Protein AF-A0A4V3WWC4-F1 (afdb_monomer_lite)

Radius of gyration: 17.97 Å; chains: 1; bounding box: 45×55×43 Å

pLDDT: mean 74.12, std 17.47, range [34.91, 91.38]

Secondary structure (DSSP, 8-state):
-------HHHHHHHHHHHHHHHHHHHH-HHHHHHHT-TT--HHHHHHHHHHHHHHHT-S---HHHHHHHHHHHHH-SS----PPP-------------TTTTTHHHHTTTGGG-

Structure (mmCIF, N/CA/C/O backbone):
data_AF-A0A4V3WWC4-F1
#
_entry.id   AF-A0A4V3WWC4-F1
#
loop_
_atom_site.group_PDB
_atom_site.id
_atom_site.type_symbol
_atom_site.label_atom_id
_atom_site.label_alt_id
_atom_site.label_comp_id
_atom_site.label_asym_id
_atom_site.label_entity_id
_atom_site.label_seq_id
_atom_site.pdbx_PDB_ins_code
_atom_site.Cartn_x
_atom_site.Cartn_y
_atom_site.Cartn_z
_atom_site.occupancy
_atom_site.B_iso_or_equiv
_atom_site.auth_seq_id
_atom_site.auth_comp_id
_atom_site.auth_asym_id
_atom_site.auth_atom_id
_atom_site.pdbx_PDB_model_num
ATOM 1 N N . MET A 1 1 ? 7.442 -1.142 31.411 1.00 34.91 1 MET A N 1
ATOM 2 C CA . MET A 1 1 ? 7.741 -1.253 29.968 1.00 34.91 1 MET A CA 1
ATOM 3 C C . MET A 1 1 ? 6.414 -1.163 29.243 1.00 34.91 1 MET A C 1
ATOM 5 O O . MET A 1 1 ? 5.512 -1.905 29.606 1.00 34.91 1 MET A O 1
ATOM 9 N N . ALA A 1 2 ? 6.237 -0.163 28.380 1.00 37.28 2 ALA A N 1
ATOM 10 C CA . ALA A 1 2 ? 4.950 0.127 27.760 1.00 37.28 2 ALA A CA 1
ATOM 11 C C . ALA A 1 2 ? 4.557 -1.022 26.825 1.00 37.28 2 ALA A C 1
ATOM 13 O O . ALA A 1 2 ? 5.223 -1.271 25.827 1.00 37.28 2 ALA A O 1
ATOM 14 N N . THR A 1 3 ? 3.497 -1.739 27.180 1.00 38.59 3 THR A N 1
ATOM 15 C CA . THR A 1 3 ? 2.853 -2.717 26.310 1.00 38.59 3 THR A CA 1
ATOM 16 C C . THR A 1 3 ? 2.218 -1.943 25.161 1.00 38.59 3 THR A C 1
ATOM 18 O O . THR A 1 3 ? 1.112 -1.417 25.300 1.00 38.59 3 THR A O 1
ATOM 21 N N . THR A 1 4 ? 2.938 -1.798 24.050 1.00 44.41 4 THR A N 1
ATOM 22 C CA . THR A 1 4 ? 2.381 -1.288 22.798 1.00 44.41 4 THR A CA 1
ATOM 23 C C . THR A 1 4 ? 1.229 -2.215 22.437 1.00 44.41 4 THR A C 1
ATOM 25 O O . THR A 1 4 ? 1.437 -3.368 22.072 1.00 44.41 4 THR A O 1
ATOM 28 N N . ARG A 1 5 ? -0.007 -1.760 22.647 1.00 49.72 5 ARG A N 1
ATOM 29 C CA . ARG A 1 5 ? -1.200 -2.452 22.166 1.00 49.72 5 ARG A CA 1
ATOM 30 C C . ARG A 1 5 ? -1.089 -2.467 20.646 1.00 49.72 5 ARG A C 1
ATOM 32 O O . ARG A 1 5 ? -1.409 -1.469 20.010 1.00 49.72 5 ARG A O 1
ATOM 39 N N . GLU A 1 6 ? -0.576 -3.551 20.075 1.00 52.78 6 GLU A N 1
ATOM 40 C CA . GLU A 1 6 ? -0.617 -3.777 18.633 1.00 52.78 6 GLU A CA 1
ATOM 41 C C . GLU A 1 6 ? -2.082 -3.685 18.194 1.00 52.78 6 GLU A C 1
ATOM 43 O O . GLU A 1 6 ? -2.907 -4.550 18.502 1.00 52.78 6 GLU A O 1
ATOM 48 N N . ASN A 1 7 ? -2.436 -2.5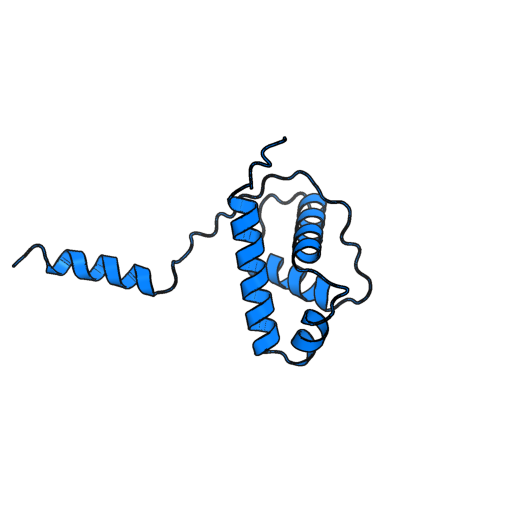80 17.534 1.00 63.53 7 ASN A N 1
ATOM 49 C CA . ASN A 1 7 ? -3.763 -2.389 16.973 1.00 63.53 7 ASN A CA 1
ATOM 50 C C . ASN A 1 7 ? -3.973 -3.484 15.925 1.00 63.53 7 ASN A C 1
ATOM 52 O O . ASN A 1 7 ? -3.339 -3.477 14.870 1.00 63.53 7 ASN A O 1
ATOM 56 N N . LYS A 1 8 ? -4.862 -4.440 16.221 1.00 67.62 8 LYS A N 1
ATOM 57 C CA . LYS A 1 8 ? -5.156 -5.585 15.342 1.00 67.62 8 LYS A CA 1
ATOM 58 C C . LYS A 1 8 ? -5.461 -5.149 13.904 1.00 67.62 8 LYS A C 1
ATOM 60 O O . LYS A 1 8 ? -5.039 -5.822 12.970 1.00 67.62 8 LYS A O 1
ATOM 65 N N . GLY A 1 9 ? -6.127 -4.004 13.736 1.00 68.12 9 GLY A N 1
ATOM 66 C CA . GLY A 1 9 ? -6.407 -3.423 12.425 1.00 68.12 9 GLY A CA 1
ATOM 67 C C . GLY A 1 9 ? -5.158 -2.929 11.691 1.00 68.12 9 GLY A C 1
ATOM 68 O O . GLY A 1 9 ? -5.008 -3.231 10.517 1.00 68.12 9 GLY A O 1
ATOM 69 N N . THR A 1 10 ? -4.205 -2.281 12.368 1.00 76.25 10 THR A N 1
ATOM 70 C CA . THR A 1 10 ? -2.926 -1.870 11.756 1.00 76.25 10 THR A CA 1
ATOM 71 C C . THR A 1 10 ? -2.104 -3.078 11.306 1.00 76.25 10 THR A C 1
ATOM 73 O O . THR A 1 10 ? -1.515 -3.057 10.229 1.00 76.25 10 THR A O 1
ATOM 76 N N . ARG A 1 11 ? -2.100 -4.162 12.093 1.00 79.25 11 ARG A N 1
ATOM 77 C CA . ARG A 1 11 ? -1.416 -5.408 11.715 1.00 79.25 11 ARG A CA 1
ATOM 78 C C . ARG A 1 11 ? -2.069 -6.075 10.504 1.00 79.25 11 ARG A C 1
ATOM 80 O O . ARG A 1 11 ? -1.357 -6.537 9.618 1.00 79.25 11 ARG A O 1
ATOM 87 N N . ALA A 1 12 ? -3.402 -6.133 10.475 1.00 81.06 12 ALA A N 1
ATOM 88 C CA . ALA A 1 12 ? -4.147 -6.656 9.332 1.00 81.06 12 ALA A CA 1
ATOM 89 C C . ALA A 1 12 ? -3.877 -5.821 8.075 1.00 81.06 12 ALA A C 1
ATOM 91 O O . ALA A 1 12 ? -3.512 -6.384 7.051 1.00 81.06 12 ALA A O 1
ATOM 92 N N . PHE A 1 13 ? -3.938 -4.492 8.195 1.00 82.25 13 PHE A N 1
ATOM 93 C CA . PHE A 1 13 ? -3.655 -3.560 7.108 1.00 82.25 13 PHE A CA 1
ATOM 94 C C . PHE A 1 13 ? -2.256 -3.769 6.531 1.00 82.25 13 PHE A C 1
ATOM 96 O O . PHE A 1 13 ? -2.119 -4.034 5.344 1.00 82.25 13 PHE A O 1
ATOM 103 N N . ASN A 1 14 ? -1.223 -3.748 7.380 1.00 84.94 14 ASN A N 1
ATOM 104 C CA . ASN A 1 14 ? 0.157 -3.960 6.944 1.00 84.94 14 ASN A CA 1
ATOM 105 C C . ASN A 1 14 ? 0.320 -5.313 6.229 1.00 84.94 14 ASN A C 1
ATOM 107 O O . ASN A 1 14 ? 0.944 -5.388 5.176 1.00 84.94 14 ASN A O 1
ATOM 111 N N . LYS A 1 15 ? -0.311 -6.379 6.744 1.00 85.81 15 LYS A N 1
ATOM 112 C CA . LYS A 1 15 ? -0.279 -7.696 6.096 1.00 85.81 15 LYS A CA 1
ATOM 113 C C . LYS A 1 15 ? -0.925 -7.674 4.704 1.00 85.81 15 LYS A C 1
ATOM 115 O O . LYS A 1 15 ? -0.354 -8.257 3.789 1.00 85.81 15 LYS A O 1
ATOM 120 N N . THR A 1 16 ? -2.073 -7.017 4.547 1.00 85.75 16 THR A N 1
ATOM 121 C CA . THR A 1 16 ? -2.770 -6.902 3.257 1.00 85.75 16 THR A CA 1
ATOM 122 C C . THR A 1 16 ? -1.943 -6.117 2.240 1.00 85.75 16 THR A C 1
ATOM 124 O O . THR A 1 16 ? -1.741 -6.601 1.131 1.00 85.75 16 THR A O 1
ATOM 127 N N . ILE A 1 17 ? -1.398 -4.958 2.630 1.00 88.75 17 ILE A N 1
ATOM 128 C CA . ILE A 1 17 ? -0.526 -4.155 1.756 1.00 88.75 17 ILE A CA 1
ATOM 129 C C . ILE A 1 17 ? 0.704 -4.951 1.344 1.00 88.75 17 ILE A C 1
ATOM 131 O O . ILE A 1 17 ? 1.053 -4.986 0.168 1.00 88.75 17 ILE A O 1
ATOM 135 N N . LYS A 1 18 ? 1.342 -5.625 2.303 1.00 89.06 18 LYS A N 1
ATOM 136 C CA . LYS A 1 18 ? 2.522 -6.436 2.030 1.00 89.06 18 LYS A CA 1
ATOM 137 C C . LYS A 1 18 ? 2.226 -7.535 1.006 1.00 89.06 18 LYS A C 1
ATOM 139 O O . LYS A 1 18 ? 2.945 -7.628 0.021 1.00 89.06 18 LYS A O 1
ATOM 144 N N . ALA A 1 19 ? 1.163 -8.312 1.221 1.00 89.38 19 ALA A N 1
ATOM 145 C CA . ALA A 1 19 ? 0.795 -9.409 0.328 1.00 89.38 19 ALA A CA 1
ATOM 146 C C . ALA A 1 19 ? 0.523 -8.918 -1.102 1.00 89.38 19 ALA A C 1
ATOM 148 O O . ALA A 1 19 ? 1.002 -9.521 -2.055 1.00 89.38 19 ALA A O 1
ATOM 149 N N . TYR A 1 20 ? -0.176 -7.788 -1.245 1.00 89.50 20 TYR A N 1
ATOM 150 C CA . TYR A 1 20 ? -0.426 -7.178 -2.549 1.00 89.50 20 TYR A CA 1
ATOM 151 C C . TYR A 1 20 ? 0.868 -6.719 -3.245 1.00 89.50 20 TYR A C 1
ATOM 153 O O . TYR A 1 20 ? 1.061 -6.963 -4.433 1.00 89.50 20 TYR A O 1
ATOM 161 N N . LEU A 1 21 ? 1.783 -6.074 -2.512 1.00 89.38 21 LEU A N 1
ATOM 162 C CA . LEU A 1 21 ? 3.072 -5.635 -3.059 1.00 89.38 21 LEU A CA 1
ATOM 163 C C . LEU A 1 21 ? 3.960 -6.817 -3.473 1.00 89.38 21 LEU A C 1
ATOM 165 O O . LEU A 1 21 ? 4.646 -6.727 -4.489 1.00 89.38 21 LEU A O 1
ATOM 169 N N . GLU A 1 22 ? 3.939 -7.906 -2.699 1.00 90.25 22 GLU A N 1
ATOM 170 C CA . GLU A 1 22 ? 4.638 -9.156 -3.015 1.00 90.25 22 GLU A CA 1
ATOM 171 C C . GLU A 1 22 ? 4.079 -9.769 -4.310 1.00 90.25 22 GLU A C 1
ATOM 173 O O . GLU A 1 22 ? 4.840 -9.955 -5.259 1.00 90.25 22 GLU A O 1
ATOM 178 N N . GLU A 1 23 ? 2.757 -9.948 -4.413 1.00 88.69 23 GLU A N 1
ATOM 179 C CA . GLU A 1 23 ? 2.105 -10.453 -5.631 1.00 88.69 23 GLU A CA 1
ATOM 180 C C . GLU A 1 23 ? 2.398 -9.553 -6.844 1.00 88.69 23 GLU A C 1
ATOM 182 O O . GLU A 1 23 ? 2.675 -10.029 -7.951 1.00 88.69 23 GLU A O 1
ATOM 187 N N . ARG A 1 24 ? 2.397 -8.229 -6.649 1.00 87.38 24 ARG A N 1
ATOM 188 C CA . ARG A 1 24 ? 2.731 -7.275 -7.708 1.00 87.38 24 ARG A CA 1
ATOM 189 C C . ARG A 1 24 ? 4.181 -7.409 -8.152 1.00 87.38 24 ARG A C 1
ATOM 191 O O . ARG A 1 24 ? 4.429 -7.378 -9.351 1.00 87.38 24 ARG A O 1
ATOM 198 N N . ALA A 1 25 ? 5.123 -7.565 -7.225 1.00 89.56 25 ALA A N 1
ATOM 199 C CA . ALA A 1 25 ? 6.528 -7.800 -7.547 1.00 89.56 25 ALA A CA 1
ATOM 200 C C . ALA A 1 25 ? 6.734 -9.129 -8.295 1.00 89.56 25 ALA A C 1
ATOM 202 O O . ALA A 1 25 ? 7.591 -9.212 -9.171 1.00 89.56 25 ALA A O 1
ATOM 203 N N . GLU A 1 26 ? 5.936 -10.157 -8.009 1.00 90.19 26 GLU A N 1
ATOM 204 C CA . GLU A 1 26 ? 5.988 -11.421 -8.753 1.00 90.19 26 GLU A CA 1
ATOM 205 C C . GLU A 1 26 ? 5.490 -11.270 -10.200 1.00 90.19 26 GLU A C 1
ATOM 207 O O . GLU A 1 26 ? 6.050 -11.877 -11.115 1.00 90.19 26 GLU A O 1
ATOM 212 N N . ASN A 1 27 ? 4.471 -10.435 -10.422 1.00 89.88 27 ASN A N 1
ATOM 213 C CA . ASN A 1 27 ? 3.894 -10.197 -11.748 1.00 89.88 27 ASN A CA 1
ATOM 214 C C . ASN A 1 27 ? 4.634 -9.114 -12.560 1.00 89.88 27 ASN A C 1
ATOM 216 O O . ASN A 1 27 ? 4.633 -9.153 -13.791 1.00 89.88 27 ASN A O 1
ATOM 220 N N . ASP A 1 28 ? 5.262 -8.144 -11.894 1.00 91.38 28 ASP A N 1
ATOM 221 C CA . ASP A 1 28 ? 5.904 -6.974 -12.495 1.00 91.38 28 ASP A CA 1
ATOM 222 C C . ASP A 1 28 ? 7.378 -6.894 -12.072 1.00 91.38 28 ASP A C 1
ATOM 224 O O . ASP A 1 28 ? 7.732 -6.417 -10.992 1.00 91.38 28 ASP A O 1
ATOM 228 N N . ALA A 1 29 ? 8.267 -7.346 -12.959 1.00 89.94 29 ALA A N 1
ATOM 229 C CA . ALA A 1 29 ? 9.702 -7.387 -12.693 1.00 89.94 29 ALA A CA 1
ATOM 230 C C . ALA A 1 29 ? 10.324 -5.994 -12.484 1.00 89.94 29 ALA A C 1
ATOM 232 O O . ALA A 1 29 ? 11.311 -5.872 -11.757 1.00 89.94 29 ALA A O 1
ATOM 233 N N . LEU A 1 30 ? 9.769 -4.937 -13.095 1.00 89.56 30 LEU A N 1
ATOM 234 C CA . LEU A 1 30 ? 10.251 -3.568 -12.878 1.00 89.56 30 LEU A CA 1
ATOM 235 C C . LEU A 1 30 ? 9.878 -3.100 -11.473 1.00 89.56 30 LEU A C 1
ATOM 237 O O . LEU A 1 30 ? 10.701 -2.498 -10.780 1.00 89.56 30 LEU A O 1
ATOM 241 N N . PHE A 1 31 ? 8.666 -3.438 -11.035 1.00 89.38 31 PHE A N 1
ATOM 242 C CA . PHE A 1 31 ? 8.235 -3.204 -9.666 1.00 89.38 31 PHE A CA 1
ATOM 243 C C . PHE A 1 31 ? 9.062 -4.009 -8.660 1.00 89.38 31 PHE A C 1
ATOM 245 O O . PHE A 1 31 ? 9.474 -3.458 -7.644 1.00 89.38 31 PHE A O 1
ATOM 252 N N . ALA A 1 32 ? 9.386 -5.271 -8.956 1.00 89.94 32 ALA A N 1
ATOM 253 C CA . ALA A 1 32 ? 10.197 -6.128 -8.090 1.00 89.94 32 ALA A CA 1
ATOM 254 C C . ALA A 1 32 ? 11.555 -5.507 -7.743 1.00 89.94 32 ALA A C 1
ATOM 256 O O . ALA A 1 32 ? 11.989 -5.559 -6.593 1.00 89.94 32 ALA A O 1
ATOM 257 N N . VAL A 1 33 ? 12.210 -4.872 -8.721 1.00 90.69 33 VAL A N 1
ATOM 258 C CA . VAL A 1 33 ? 13.479 -4.161 -8.502 1.00 90.69 33 VAL A CA 1
ATOM 259 C C . VAL A 1 33 ? 13.288 -2.987 -7.539 1.00 90.69 33 VAL A C 1
ATOM 261 O O . VAL A 1 33 ? 14.103 -2.801 -6.635 1.00 90.69 33 VAL A O 1
ATOM 264 N N . LYS A 1 34 ? 12.201 -2.220 -7.693 1.00 89.25 34 LYS A N 1
ATOM 265 C CA . LYS A 1 34 ? 11.869 -1.105 -6.790 1.00 89.25 34 LYS A CA 1
ATOM 266 C C . LYS A 1 34 ? 11.489 -1.600 -5.391 1.00 89.25 34 LYS A C 1
ATOM 268 O O . LYS A 1 34 ? 11.887 -0.990 -4.403 1.00 89.25 34 LYS A O 1
ATOM 273 N N . PHE A 1 35 ? 10.762 -2.711 -5.301 1.00 87.81 35 PHE A N 1
ATOM 274 C CA . PHE A 1 35 ? 10.336 -3.332 -4.048 1.00 87.81 35 PHE A CA 1
ATOM 275 C C . PHE A 1 35 ? 11.505 -3.945 -3.267 1.00 87.81 35 PHE A C 1
ATOM 277 O O . PHE A 1 35 ? 11.545 -3.853 -2.044 1.00 87.81 35 PHE A O 1
ATOM 284 N N . ALA A 1 36 ? 12.500 -4.497 -3.965 1.00 87.94 36 ALA A N 1
ATOM 285 C CA . ALA A 1 36 ? 13.729 -5.018 -3.369 1.00 87.94 36 ALA A CA 1
ATOM 286 C C . ALA A 1 36 ? 14.686 -3.919 -2.860 1.00 87.94 36 ALA A C 1
ATOM 288 O O . ALA A 1 36 ? 15.747 -4.236 -2.317 1.00 87.94 36 ALA A O 1
ATOM 289 N N . ASN A 1 37 ? 14.349 -2.637 -3.039 1.00 86.81 37 ASN A N 1
ATOM 290 C CA . ASN A 1 37 ? 15.179 -1.529 -2.592 1.00 86.81 37 ASN A CA 1
ATOM 291 C C . ASN A 1 37 ? 15.195 -1.447 -1.050 1.00 86.81 37 ASN A C 1
ATOM 293 O O . ASN A 1 37 ? 14.162 -1.146 -0.453 1.00 86.81 37 ASN A O 1
ATOM 297 N N . PRO A 1 38 ? 16.355 -1.627 -0.387 1.00 85.12 38 PRO A N 1
ATOM 298 C CA . PRO A 1 38 ? 16.450 -1.579 1.073 1.00 85.12 38 PRO A CA 1
ATOM 299 C C . PRO A 1 38 ? 16.191 -0.184 1.657 1.00 85.12 38 PRO A C 1
ATOM 301 O O . PRO A 1 38 ? 15.990 -0.058 2.863 1.00 85.12 38 PRO A O 1
ATOM 304 N N . SER A 1 39 ? 16.205 0.867 0.832 1.00 86.12 39 SER A N 1
ATOM 305 C CA . SER A 1 39 ? 15.846 2.225 1.247 1.00 86.12 39 SER A CA 1
ATOM 306 C C . SER A 1 39 ? 14.340 2.428 1.403 1.00 86.12 39 SER A C 1
ATOM 308 O O . SER A 1 39 ? 13.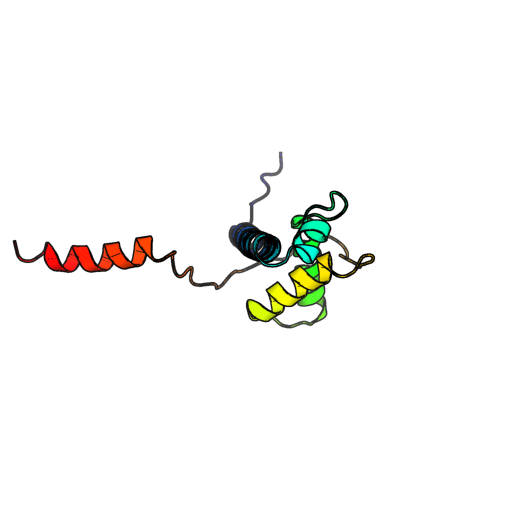947 3.446 1.959 1.00 86.12 39 SER A O 1
ATOM 310 N N . LYS A 1 40 ? 13.506 1.496 0.924 1.00 86.31 40 LYS A N 1
ATOM 311 C CA . LYS A 1 40 ? 12.048 1.565 1.047 1.00 86.31 40 LYS A CA 1
ATOM 312 C C . LYS A 1 40 ? 11.529 0.402 1.870 1.00 86.31 40 LYS A C 1
ATOM 314 O O . LYS A 1 40 ? 11.895 -0.749 1.653 1.00 86.31 40 LYS A O 1
ATOM 319 N N . SER A 1 41 ? 10.631 0.699 2.800 1.00 88.31 41 SER A N 1
ATOM 320 C CA . SER A 1 41 ? 10.047 -0.304 3.690 1.00 88.31 41 SER A CA 1
ATOM 321 C C . SER A 1 41 ? 8.529 -0.299 3.606 1.00 88.31 41 SER A C 1
ATOM 323 O O . SER A 1 41 ? 7.902 0.751 3.476 1.00 88.31 41 SER A O 1
ATOM 325 N N . VAL A 1 42 ? 7.918 -1.474 3.766 1.00 87.75 42 VAL A N 1
ATOM 326 C CA . VAL A 1 42 ? 6.451 -1.600 3.784 1.00 87.75 42 VAL A CA 1
ATOM 327 C C . VAL A 1 42 ? 5.847 -0.798 4.944 1.00 87.75 42 VAL A C 1
ATOM 329 O O . VAL A 1 42 ? 4.766 -0.239 4.818 1.00 87.75 42 VAL A O 1
ATOM 332 N N . GLU A 1 43 ? 6.567 -0.659 6.058 1.00 86.38 43 GLU A N 1
ATOM 333 C CA . GLU A 1 43 ? 6.147 0.178 7.189 1.00 86.38 43 GLU A CA 1
ATOM 334 C C . GLU A 1 43 ? 6.060 1.669 6.823 1.00 86.38 43 GLU A C 1
ATOM 336 O O . GLU A 1 43 ? 5.125 2.363 7.234 1.00 86.38 43 GLU A O 1
ATOM 341 N N . GLU A 1 44 ? 7.000 2.164 6.017 1.00 88.38 44 GLU A N 1
ATOM 342 C CA . GLU A 1 44 ? 6.979 3.536 5.505 1.00 88.38 44 GLU A CA 1
ATOM 343 C C . GLU A 1 44 ? 5.903 3.715 4.438 1.00 88.38 44 GLU A C 1
ATOM 345 O O . GLU A 1 44 ? 5.182 4.707 4.470 1.00 88.38 44 GLU A O 1
ATOM 350 N N . CYS A 1 45 ? 5.711 2.720 3.570 1.00 90.06 45 CYS A N 1
ATOM 351 C CA . CYS A 1 45 ? 4.591 2.676 2.633 1.00 90.06 45 CYS A CA 1
ATOM 352 C C . CYS A 1 45 ? 3.243 2.797 3.368 1.00 90.06 45 CYS A C 1
ATOM 354 O O . CYS A 1 45 ? 2.427 3.664 3.059 1.00 90.06 45 CYS A O 1
ATOM 356 N N . VAL A 1 46 ? 3.033 1.999 4.420 1.00 87.94 46 VAL A N 1
ATOM 357 C CA . VAL A 1 46 ? 1.835 2.076 5.270 1.00 87.94 46 VAL A CA 1
ATOM 358 C C . VAL A 1 46 ? 1.719 3.451 5.926 1.00 87.94 46 VAL A C 1
ATOM 360 O O . VAL A 1 46 ? 0.637 4.034 5.941 1.00 87.94 46 VAL A O 1
ATOM 363 N N . THR A 1 47 ? 2.819 4.006 6.433 1.00 88.81 47 THR A N 1
ATOM 364 C CA . THR A 1 47 ? 2.825 5.342 7.048 1.00 88.81 47 THR A CA 1
ATOM 365 C C . THR A 1 47 ? 2.448 6.433 6.045 1.00 88.81 47 THR A C 1
ATOM 367 O O . THR A 1 47 ? 1.661 7.320 6.385 1.00 88.81 47 THR A O 1
ATOM 370 N N . TYR A 1 48 ? 2.943 6.341 4.811 1.00 90.25 48 TYR A N 1
ATOM 371 C CA . TYR A 1 48 ? 2.604 7.241 3.714 1.00 90.25 48 TYR A CA 1
ATOM 372 C C . TYR A 1 48 ? 1.112 7.174 3.396 1.00 90.25 48 TYR A C 1
ATOM 374 O O . TYR A 1 48 ? 0.441 8.206 3.343 1.00 90.25 48 TYR A O 1
ATOM 382 N N . ILE A 1 49 ? 0.572 5.960 3.259 1.00 88.25 49 ILE A N 1
ATOM 383 C CA . ILE A 1 49 ? -0.850 5.761 2.979 1.00 88.25 49 ILE A CA 1
ATOM 384 C C . ILE A 1 49 ? -1.694 6.380 4.094 1.00 88.25 49 ILE A C 1
ATOM 386 O O . ILE A 1 49 ? -2.602 7.158 3.818 1.00 88.25 49 ILE A O 1
ATOM 390 N N . LEU A 1 50 ? -1.351 6.120 5.358 1.00 85.69 50 LEU A N 1
ATOM 391 C CA . LEU A 1 50 ? -2.062 6.680 6.508 1.00 85.69 50 LEU A CA 1
ATOM 392 C C . LEU A 1 50 ? -2.007 8.216 6.547 1.00 85.69 50 LEU A C 1
ATOM 394 O O . LEU A 1 50 ? -3.023 8.849 6.837 1.00 85.69 50 LEU A O 1
ATOM 398 N N . ASN A 1 51 ? -0.860 8.823 6.230 1.00 87.19 51 ASN A N 1
ATOM 399 C CA . ASN A 1 51 ? -0.726 10.281 6.138 1.00 87.19 51 ASN A CA 1
ATOM 400 C C . ASN A 1 51 ? -1.589 10.857 5.012 1.00 87.19 51 ASN A C 1
ATOM 402 O O . ASN A 1 51 ? -2.258 11.871 5.205 1.00 87.19 51 ASN A O 1
ATOM 406 N N . SER A 1 52 ? -1.600 10.212 3.853 1.00 86.00 52 SER A N 1
ATOM 407 C CA . SER A 1 52 ? -2.383 10.644 2.696 1.00 86.00 52 SER A CA 1
ATOM 408 C C . SER A 1 52 ? -3.893 10.515 2.939 1.00 86.00 52 SER A C 1
ATOM 410 O O . SER A 1 52 ? -4.636 11.468 2.703 1.00 86.00 52 SER A O 1
ATOM 412 N N . VAL A 1 53 ? -4.335 9.399 3.524 1.00 83.81 53 VAL A N 1
ATOM 413 C CA . VAL A 1 53 ? -5.716 9.172 3.990 1.00 83.81 53 VAL A CA 1
ATOM 414 C C . VAL A 1 53 ? -6.125 10.240 5.008 1.00 83.81 53 VAL A C 1
ATOM 416 O O . VAL A 1 53 ? -7.173 10.872 4.868 1.00 83.81 53 VAL A O 1
ATOM 419 N N . GLN A 1 54 ? -5.268 10.517 5.998 1.00 81.94 54 GLN A N 1
ATOM 420 C CA . GLN A 1 54 ? -5.529 11.551 7.001 1.00 81.94 54 GLN A CA 1
ATOM 421 C C . GLN A 1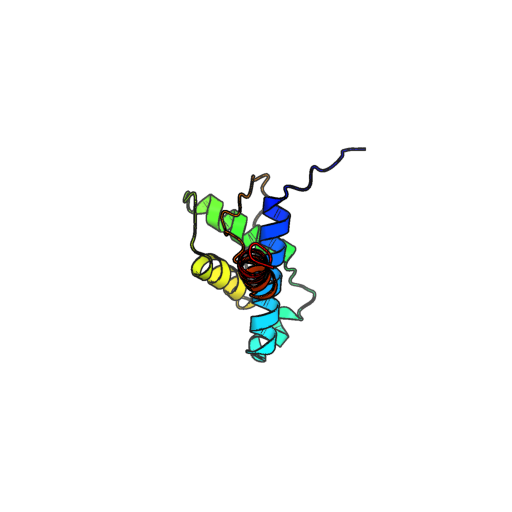 54 ? -5.639 12.950 6.376 1.00 81.94 54 GLN A C 1
ATOM 423 O O . GLN A 1 54 ? -6.535 13.707 6.750 1.00 81.94 54 GLN A O 1
ATOM 428 N N . LYS A 1 55 ? -4.754 13.296 5.431 1.00 83.12 55 LYS A N 1
ATOM 429 C CA . LYS A 1 55 ? -4.780 14.585 4.715 1.00 83.12 55 LYS A CA 1
ATOM 430 C C . LYS A 1 55 ? -6.037 14.740 3.855 1.00 83.12 55 LYS A C 1
ATOM 432 O O . LYS A 1 55 ? -6.548 15.849 3.737 1.00 83.12 55 LYS A O 1
ATOM 437 N N . SER A 1 56 ? -6.533 13.648 3.274 1.00 81.06 56 SER A N 1
ATOM 438 C CA . SER A 1 56 ? -7.751 13.644 2.458 1.00 81.06 56 SER A CA 1
ATOM 439 C C . SER A 1 56 ? -9.017 13.938 3.278 1.00 81.06 56 SER A C 1
ATOM 441 O O . SER A 1 56 ? -9.975 14.501 2.753 1.00 81.06 56 SER A O 1
ATOM 443 N N . GLY A 1 57 ? -9.032 13.598 4.572 1.00 76.56 57 GLY A N 1
ATOM 444 C CA . GLY A 1 57 ? -10.210 13.768 5.431 1.00 76.56 57 GLY A CA 1
ATOM 445 C C . GLY A 1 57 ? -11.335 12.762 5.152 1.00 76.56 57 GLY A C 1
ATOM 446 O O . GLY A 1 57 ? -12.412 12.873 5.740 1.00 76.56 57 GLY A O 1
ATOM 447 N N . CYS A 1 58 ? -11.090 11.775 4.282 1.00 74.75 58 CYS A N 1
ATOM 448 C CA . CYS A 1 58 ? -11.994 10.660 4.021 1.00 74.75 58 CYS A CA 1
ATOM 449 C C . CYS A 1 58 ? -11.805 9.545 5.061 1.00 74.75 58 CYS A C 1
ATOM 451 O O . CYS A 1 58 ? -10.684 9.168 5.399 1.00 74.75 58 CYS A O 1
ATOM 453 N N . ASN A 1 59 ? -12.917 8.995 5.558 1.00 63.19 59 ASN A N 1
ATOM 454 C CA . ASN A 1 59 ? -12.925 7.967 6.610 1.00 63.19 59 ASN A CA 1
ATOM 455 C C . ASN A 1 59 ? -12.843 6.524 6.072 1.00 63.19 59 ASN A C 1
ATOM 457 O O . ASN A 1 59 ? -12.878 5.581 6.861 1.00 63.19 59 ASN A O 1
ATOM 461 N N . GLY A 1 60 ? -12.769 6.339 4.754 1.00 65.56 60 GLY A N 1
ATOM 462 C CA . GLY A 1 60 ? -12.703 5.033 4.107 1.00 65.56 60 GLY A CA 1
ATOM 463 C C . GLY A 1 60 ? -12.257 5.172 2.658 1.00 65.56 60 GLY A C 1
ATOM 464 O O . GLY A 1 60 ? -12.599 6.158 2.010 1.00 65.56 60 GLY A O 1
ATOM 465 N N . PHE A 1 61 ? -11.482 4.196 2.204 1.00 76.19 61 PHE A N 1
ATOM 466 C CA . PHE A 1 61 ? -10.942 4.080 0.854 1.00 76.19 61 PHE A CA 1
ATOM 467 C C . PHE A 1 61 ? -11.153 2.647 0.380 1.00 76.19 61 PHE A C 1
ATOM 469 O O . PHE A 1 61 ? -11.177 1.728 1.212 1.00 76.19 61 PHE A O 1
ATOM 476 N N . GLU A 1 62 ? -11.307 2.470 -0.926 1.00 80.50 62 GLU A N 1
ATOM 477 C CA . GLU A 1 62 ? -11.336 1.136 -1.526 1.00 80.50 62 GLU A CA 1
ATOM 478 C C . GLU A 1 62 ? -9.933 0.512 -1.503 1.00 80.50 62 GLU A C 1
ATOM 480 O O . GLU A 1 62 ? -8.915 1.209 -1.450 1.00 80.50 62 GLU A O 1
ATOM 485 N N . ASP A 1 63 ? -9.868 -0.818 -1.503 1.00 81.25 63 ASP A N 1
ATOM 486 C CA . ASP A 1 63 ? -8.597 -1.546 -1.522 1.00 81.25 63 ASP A CA 1
ATOM 487 C C . ASP A 1 63 ? -7.750 -1.187 -2.753 1.00 81.25 63 ASP A C 1
ATOM 489 O O . ASP A 1 63 ? -6.575 -0.871 -2.582 1.00 81.25 63 ASP A O 1
ATOM 493 N N . ASP A 1 64 ? -8.348 -1.096 -3.943 1.00 82.44 64 ASP A N 1
ATOM 494 C CA . ASP A 1 64 ? -7.696 -0.620 -5.173 1.00 82.44 64 ASP A CA 1
ATOM 495 C C . ASP A 1 64 ? -7.044 0.771 -5.025 1.00 82.44 64 ASP A C 1
ATOM 497 O O . ASP A 1 64 ? -5.908 0.983 -5.457 1.00 82.44 64 ASP A O 1
ATOM 501 N N . GLU A 1 65 ? -7.709 1.725 -4.361 1.00 86.88 65 GLU A N 1
ATOM 502 C CA . GLU A 1 65 ? -7.143 3.064 -4.127 1.00 86.88 65 GLU A CA 1
ATOM 503 C C . GLU A 1 65 ? -5.918 2.991 -3.210 1.00 86.88 65 GLU A C 1
ATOM 505 O O . GLU A 1 65 ? -4.862 3.567 -3.490 1.00 86.88 65 GLU A O 1
ATOM 510 N N . ILE A 1 66 ? -6.047 2.236 -2.120 1.00 87.94 66 ILE A N 1
ATOM 511 C CA . ILE A 1 66 ? -4.980 2.014 -1.147 1.00 87.94 66 ILE A CA 1
ATOM 512 C C . ILE A 1 66 ? -3.781 1.299 -1.794 1.00 87.94 66 ILE A C 1
ATOM 514 O O . ILE A 1 66 ? -2.625 1.657 -1.548 1.00 87.94 66 ILE A O 1
ATOM 518 N N . PHE A 1 67 ? -4.044 0.311 -2.642 1.00 88.38 67 PHE A N 1
ATOM 519 C CA . PHE A 1 67 ? -3.046 -0.418 -3.412 1.00 88.38 67 PHE A CA 1
ATOM 520 C C . PHE A 1 67 ? -2.356 0.464 -4.450 1.00 88.38 67 PHE A C 1
ATOM 522 O O . PHE A 1 67 ? -1.131 0.403 -4.584 1.00 88.38 67 PHE A O 1
ATOM 529 N N . GLY A 1 68 ? -3.103 1.337 -5.127 1.00 89.25 68 GLY A N 1
ATOM 530 C CA . GLY A 1 68 ? -2.549 2.346 -6.027 1.00 89.25 68 GLY A CA 1
ATOM 531 C C . GLY A 1 68 ? -1.561 3.265 -5.309 1.00 89.25 68 GLY A C 1
ATOM 532 O O . GLY A 1 68 ? -0.454 3.493 -5.800 1.00 89.25 68 GLY A O 1
ATOM 533 N N . MET A 1 69 ? -1.903 3.714 -4.099 1.00 89.56 69 MET A N 1
ATOM 534 C CA . MET A 1 69 ? -1.004 4.518 -3.263 1.00 89.56 69 MET A CA 1
ATOM 535 C C . MET A 1 69 ? 0.237 3.735 -2.818 1.00 89.56 69 MET A C 1
ATOM 537 O O . MET A 1 69 ? 1.335 4.296 -2.770 1.00 89.56 69 MET A O 1
ATOM 541 N N . ALA A 1 70 ? 0.085 2.442 -2.521 1.00 90.31 70 ALA A N 1
ATOM 542 C CA . ALA A 1 70 ? 1.202 1.578 -2.156 1.00 90.31 70 ALA A CA 1
ATOM 543 C C . ALA A 1 70 ? 2.193 1.407 -3.317 1.00 90.31 70 ALA A C 1
ATOM 545 O O . ALA A 1 70 ? 3.402 1.540 -3.128 1.00 90.31 70 ALA A O 1
ATOM 546 N N . VAL A 1 71 ? 1.688 1.168 -4.529 1.00 90.38 71 VAL A N 1
ATOM 547 C CA . VAL A 1 71 ? 2.516 1.064 -5.741 1.00 90.38 71 VAL A CA 1
ATOM 548 C C . VAL A 1 71 ? 3.201 2.389 -6.028 1.00 90.38 71 VAL A C 1
ATOM 550 O O . VAL A 1 71 ? 4.405 2.399 -6.264 1.00 90.38 71 VAL A O 1
ATOM 553 N N . HIS A 1 72 ? 2.469 3.500 -5.942 1.00 90.25 72 HIS A N 1
ATOM 554 C CA . HIS A 1 72 ? 3.012 4.835 -6.175 1.00 90.25 72 HIS A CA 1
ATOM 555 C C . HIS A 1 72 ? 4.186 5.157 -5.240 1.00 90.25 72 HIS A C 1
ATOM 557 O O . HIS A 1 72 ? 5.207 5.667 -5.694 1.00 90.25 72 HIS A O 1
ATOM 563 N N . TYR A 1 73 ? 4.102 4.751 -3.967 1.00 91.25 73 TYR A N 1
ATOM 564 C CA . TYR A 1 73 ? 5.211 4.876 -3.017 1.00 91.25 73 TYR A CA 1
ATOM 565 C C . TYR A 1 73 ? 6.488 4.173 -3.482 1.00 91.25 73 TYR A C 1
ATOM 567 O O . TYR A 1 73 ? 7.586 4.705 -3.319 1.00 91.25 73 TYR A O 1
ATOM 575 N N . TYR A 1 74 ? 6.378 2.984 -4.069 1.00 89.25 74 TYR A N 1
ATOM 576 C CA . TYR A 1 74 ? 7.541 2.289 -4.615 1.00 89.25 74 TYR A CA 1
ATOM 577 C C . TYR A 1 74 ? 7.957 2.837 -5.978 1.00 89.25 74 TYR A C 1
ATOM 579 O O . TYR A 1 74 ? 9.156 2.844 -6.258 1.00 89.25 74 TYR A O 1
ATOM 587 N N . ASP A 1 75 ? 7.013 3.342 -6.771 1.00 87.56 75 ASP A N 1
ATOM 588 C CA . ASP A 1 75 ? 7.259 3.865 -8.109 1.00 87.56 75 ASP A CA 1
ATOM 589 C C . ASP A 1 75 ? 8.054 5.179 -8.106 1.00 87.56 75 ASP A C 1
ATOM 591 O O . ASP A 1 75 ? 9.013 5.290 -8.876 1.00 87.56 75 ASP A O 1
ATOM 595 N N . GLU A 1 76 ? 7.720 6.107 -7.202 1.00 85.81 76 GLU A N 1
ATOM 596 C CA . GLU A 1 76 ? 8.388 7.407 -7.048 1.00 85.81 76 GLU A CA 1
ATOM 597 C C . GLU A 1 76 ? 9.653 7.306 -6.194 1.00 85.81 76 GLU A C 1
ATOM 599 O O . GLU A 1 76 ? 9.595 6.865 -5.051 1.00 85.81 76 GLU A O 1
ATOM 604 N N . GLU A 1 77 ? 10.813 7.730 -6.699 1.00 78.19 77 GLU A N 1
ATOM 605 C CA . GLU A 1 77 ? 12.075 7.665 -5.942 1.00 78.19 77 GLU A CA 1
ATOM 606 C C . GLU A 1 77 ? 12.091 8.592 -4.714 1.00 78.19 77 GLU A C 1
ATOM 608 O O . GLU A 1 77 ? 12.591 8.197 -3.660 1.00 78.19 77 GLU A O 1
ATOM 613 N N . GLU A 1 78 ? 11.491 9.780 -4.824 1.00 81.88 78 GLU A N 1
ATOM 614 C CA . GLU A 1 78 ? 11.406 10.782 -3.759 1.00 81.88 78 GLU A CA 1
ATOM 615 C C . GLU A 1 78 ? 9.945 10.995 -3.350 1.00 81.88 78 GLU A C 1
ATOM 617 O O . GLU A 1 78 ? 9.219 11.754 -3.985 1.00 81.88 78 GLU A O 1
ATOM 622 N N . ILE A 1 79 ? 9.509 10.339 -2.272 1.00 85.31 79 ILE A N 1
ATOM 623 C CA . ILE A 1 79 ? 8.139 10.466 -1.763 1.00 85.31 79 ILE A CA 1
ATOM 624 C C . ILE A 1 79 ? 8.111 10.883 -0.292 1.00 85.31 79 ILE A C 1
ATOM 626 O O . ILE A 1 79 ? 8.815 10.333 0.558 1.00 85.31 79 ILE A O 1
ATOM 630 N N . GLU A 1 80 ? 7.276 11.873 0.032 1.00 83.81 80 GLU A N 1
ATOM 631 C CA . GLU A 1 80 ? 7.115 12.363 1.402 1.00 83.81 80 GLU A CA 1
ATOM 632 C C . GLU A 1 80 ? 6.185 11.435 2.198 1.00 83.81 80 GLU A C 1
ATOM 634 O O . GLU A 1 80 ? 4.966 11.598 2.201 1.00 83.81 80 GLU A O 1
ATOM 639 N N . VAL A 1 81 ? 6.773 10.483 2.926 1.00 82.88 81 VAL A N 1
ATOM 640 C CA . VAL A 1 81 ? 6.050 9.567 3.834 1.00 82.88 81 VAL A CA 1
ATOM 641 C C . VAL A 1 81 ? 5.290 10.316 4.936 1.00 82.88 81 VAL A C 1
ATOM 643 O O . VAL A 1 81 ? 4.240 9.873 5.404 1.00 82.88 81 VAL A O 1
ATOM 646 N N . GLY A 1 82 ? 5.805 11.475 5.346 1.00 79.69 82 GLY A N 1
ATOM 647 C CA . GLY A 1 82 ? 5.294 12.230 6.483 1.00 79.69 82 GLY A CA 1
ATOM 648 C C . GLY A 1 82 ? 5.778 11.665 7.819 1.00 79.69 82 GLY A C 1
ATOM 649 O O . GLY A 1 82 ? 6.761 10.932 7.900 1.00 79.69 82 GLY A O 1
ATOM 650 N N . LYS A 1 83 ? 5.111 12.057 8.908 1.00 81.62 83 LYS A N 1
ATOM 651 C CA . LYS A 1 83 ? 5.453 11.592 10.262 1.00 81.62 83 LYS A CA 1
ATOM 652 C C . LYS A 1 83 ? 4.581 10.394 10.630 1.00 81.62 83 LYS A C 1
ATOM 654 O O . LYS A 1 83 ? 3.430 10.350 10.203 1.00 81.62 83 LYS A O 1
ATOM 659 N N . PRO A 1 84 ? 5.064 9.456 11.459 1.00 77.69 84 PRO A N 1
ATOM 660 C CA . P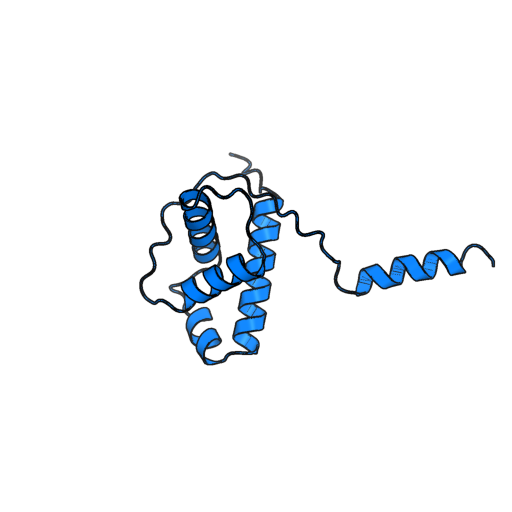RO A 1 84 ? 4.203 8.418 12.007 1.00 77.69 84 PRO A CA 1
ATOM 661 C C . PRO A 1 84 ? 3.060 9.071 12.790 1.00 77.69 84 PRO A C 1
ATOM 663 O O . PRO A 1 84 ? 3.284 9.834 13.733 1.00 77.69 84 PRO A O 1
ATOM 666 N N . ILE A 1 85 ? 1.829 8.792 12.367 1.00 75.50 85 ILE A N 1
ATOM 667 C CA . ILE A 1 85 ? 0.618 9.328 12.984 1.00 75.50 85 ILE A CA 1
ATOM 668 C C . ILE A 1 85 ? 0.002 8.292 13.919 1.00 75.50 85 ILE A C 1
ATOM 670 O O . ILE A 1 85 ? -0.077 7.104 13.606 1.00 75.50 85 ILE A O 1
ATOM 674 N N . ASN A 1 86 ? -0.456 8.740 15.087 1.00 71.00 86 ASN A N 1
ATOM 675 C CA . ASN A 1 86 ? -1.144 7.869 16.032 1.00 71.00 86 ASN A CA 1
ATOM 676 C C . ASN A 1 86 ? -2.624 7.740 15.639 1.00 71.00 86 ASN A C 1
ATOM 678 O O . ASN A 1 86 ? -3.483 8.437 16.184 1.00 71.00 86 ASN A O 1
ATOM 682 N N . CYS A 1 87 ? -2.906 6.863 14.675 1.00 67.88 87 CYS A N 1
ATOM 683 C CA . CYS A 1 87 ? -4.244 6.636 14.129 1.00 67.88 87 CYS A CA 1
ATOM 684 C C . CYS A 1 87 ? -4.756 5.224 14.426 1.00 67.88 87 CYS A C 1
ATOM 686 O O . CYS A 1 87 ? -3.998 4.253 14.455 1.00 67.88 87 CYS A O 1
ATOM 688 N N . GLN A 1 88 ? -6.066 5.108 14.646 1.00 67.00 88 GLN A N 1
ATOM 689 C CA . GLN A 1 88 ? -6.730 3.821 14.810 1.00 67.00 88 GLN A CA 1
ATOM 690 C C . GLN A 1 88 ? -7.200 3.330 13.442 1.00 67.00 88 GLN A C 1
ATOM 692 O O . GLN A 1 88 ? -8.165 3.845 12.888 1.00 67.00 88 GLN A O 1
ATOM 697 N N . VAL A 1 89 ? -6.499 2.337 12.899 1.00 68.94 89 VAL A N 1
ATOM 698 C CA . VAL A 1 89 ? -6.862 1.714 11.624 1.00 68.94 89 VAL A CA 1
ATOM 699 C C . VAL A 1 89 ? -7.875 0.612 11.898 1.00 68.94 89 VAL A C 1
ATOM 701 O O . VAL A 1 89 ? -7.601 -0.301 12.682 1.00 68.94 89 VAL A O 1
ATOM 704 N N . VAL A 1 90 ? -9.041 0.694 11.262 1.00 65.25 90 VAL A N 1
ATOM 705 C CA . VAL A 1 90 ? -10.058 -0.360 11.282 1.00 65.25 90 VAL A CA 1
ATOM 706 C C . VAL A 1 90 ? -10.182 -0.892 9.865 1.00 65.25 90 VAL A C 1
ATOM 708 O O . VAL A 1 90 ? -10.700 -0.221 8.982 1.00 65.25 90 VAL A O 1
ATOM 711 N N . VAL A 1 91 ? -9.666 -2.098 9.646 1.00 63.34 91 VAL A N 1
ATOM 712 C CA . VAL A 1 91 ? -9.808 -2.793 8.369 1.00 63.34 91 VAL A CA 1
ATOM 713 C C . VAL A 1 91 ? -11.153 -3.505 8.399 1.00 63.34 91 VAL A C 1
ATOM 715 O O . VAL A 1 91 ? -11.299 -4.523 9.068 1.00 63.34 91 VAL A O 1
ATOM 718 N N . ASN A 1 92 ? -12.133 -2.938 7.696 1.00 61.78 92 ASN A N 1
ATOM 719 C CA . ASN A 1 92 ? -13.444 -3.552 7.467 1.00 61.78 92 ASN A CA 1
ATOM 720 C C . ASN A 1 92 ? -13.422 -4.553 6.305 1.00 61.78 92 ASN A C 1
ATOM 722 O O . ASN A 1 92 ? -14.479 -4.955 5.825 1.00 61.78 92 ASN A O 1
ATOM 726 N N . HIS A 1 93 ? -12.231 -4.956 5.848 1.00 55.47 93 HIS A N 1
ATOM 727 C CA . HIS A 1 93 ? -12.105 -6.089 4.953 1.00 55.47 93 HIS A CA 1
ATOM 728 C C . HIS A 1 93 ? -12.654 -7.292 5.717 1.00 55.47 93 HIS A C 1
ATOM 730 O O . HIS A 1 93 ? -12.004 -7.837 6.614 1.00 55.47 93 HIS A O 1
ATOM 736 N N . THR A 1 94 ? -13.902 -7.646 5.408 1.00 41.88 94 THR A N 1
ATOM 737 C CA . THR A 1 94 ? -14.387 -9.002 5.595 1.00 41.88 94 THR A CA 1
ATOM 738 C C . THR A 1 94 ? -13.337 -9.815 4.886 1.00 41.88 94 THR A C 1
ATOM 740 O O . THR A 1 94 ? -13.244 -9.754 3.667 1.00 41.88 94 THR A O 1
ATOM 743 N N . VAL A 1 95 ? -12.450 -10.436 5.656 1.00 41.50 95 VAL A N 1
ATOM 744 C CA . VAL A 1 95 ? -11.573 -11.458 5.135 1.00 41.50 95 VAL A CA 1
ATOM 745 C C . VAL A 1 95 ? -12.549 -12.451 4.522 1.00 41.50 95 VAL A C 1
ATOM 747 O O . VAL A 1 95 ? -13.177 -13.235 5.233 1.00 41.50 95 VAL A O 1
ATOM 750 N N . GLU A 1 96 ? -12.752 -12.367 3.208 1.00 40.00 96 GLU A N 1
ATOM 751 C CA . GLU A 1 96 ? -13.009 -13.558 2.436 1.00 40.00 96 GLU A CA 1
ATOM 752 C C . GLU A 1 96 ? -11.757 -14.367 2.672 1.00 40.00 96 GLU A C 1
ATOM 754 O O . GLU A 1 96 ? -10.709 -14.173 2.060 1.00 40.00 96 GLU A O 1
ATOM 759 N N . LEU A 1 97 ? -11.858 -15.163 3.731 1.00 39.38 97 LEU A N 1
ATOM 760 C CA . LEU A 1 97 ? -10.965 -16.242 4.030 1.00 39.38 97 LEU A CA 1
ATOM 761 C C . LEU A 1 97 ? -10.735 -16.892 2.676 1.00 39.38 97 LEU A C 1
ATOM 763 O O . LEU A 1 97 ? -11.694 -17.299 2.012 1.00 39.38 97 LEU A O 1
ATOM 767 N N . THR A 1 98 ? -9.476 -16.859 2.246 1.00 44.94 98 THR A N 1
ATOM 768 C CA . THR A 1 98 ? -8.932 -17.716 1.198 1.00 44.94 98 THR A CA 1
ATOM 769 C C . THR A 1 98 ? -9.746 -19.004 1.147 1.00 44.94 98 THR A C 1
ATOM 771 O O . THR A 1 98 ? -10.008 -19.568 2.212 1.00 44.94 98 THR A O 1
ATOM 774 N N . GLU A 1 99 ? -10.178 -19.416 -0.052 1.00 46.59 99 GLU A N 1
ATOM 775 C CA . GLU A 1 99 ? -11.236 -20.411 -0.338 1.00 46.59 99 GLU A CA 1
ATOM 776 C C . GLU A 1 99 ? -11.258 -21.683 0.541 1.00 46.59 99 GLU A C 1
ATOM 778 O O . GLU A 1 99 ? -12.293 -22.336 0.662 1.00 46.59 99 GLU A O 1
ATOM 783 N N . GLU A 1 100 ? -10.155 -21.992 1.214 1.00 47.69 100 GLU A N 1
ATOM 784 C CA . GLU A 1 100 ? -9.969 -23.044 2.209 1.00 47.69 100 GLU A CA 1
ATOM 785 C C . GLU A 1 100 ? -10.972 -23.028 3.392 1.00 47.69 100 GLU A C 1
ATOM 787 O O . GLU A 1 100 ? -11.380 -24.103 3.826 1.00 47.69 100 GLU A O 1
ATOM 792 N N . GLU A 1 101 ? -11.473 -21.878 3.879 1.00 46.75 101 GLU A N 1
ATOM 793 C CA . GLU A 1 101 ? -12.528 -21.881 4.929 1.00 46.75 101 GLU A CA 1
ATOM 794 C C . GLU A 1 101 ? -13.970 -21.863 4.377 1.00 46.75 101 GLU A C 1
ATOM 796 O O . GLU A 1 101 ? -14.914 -22.212 5.094 1.00 46.75 101 GLU A O 1
ATOM 801 N N . LYS A 1 102 ? -14.176 -21.539 3.089 1.00 45.91 102 LYS A N 1
ATOM 802 C CA . LYS A 1 102 ? -15.504 -21.629 2.438 1.00 45.91 102 LYS A CA 1
ATOM 803 C C . LYS A 1 102 ? -15.941 -23.077 2.177 1.00 45.91 102 LYS A C 1
ATOM 805 O O . LYS A 1 102 ? -17.139 -23.328 2.025 1.00 45.91 102 LYS A O 1
ATOM 810 N N . GLU A 1 103 ? -15.010 -24.028 2.146 1.00 46.94 103 GLU A N 1
ATOM 811 C CA . GLU A 1 103 ? -15.319 -25.455 1.981 1.00 46.94 103 GLU A CA 1
ATOM 812 C C . GLU A 1 103 ? -15.793 -26.101 3.300 1.00 46.94 103 GLU A C 1
ATOM 814 O O . GLU A 1 103 ? -16.650 -26.990 3.302 1.00 46.94 103 GLU A O 1
ATOM 819 N N . GLN A 1 104 ? -15.314 -25.615 4.451 1.00 47.78 104 GLN A N 1
ATOM 820 C CA . GLN A 1 104 ? -15.615 -26.234 5.746 1.00 47.78 104 GLN A CA 1
ATOM 821 C C . GLN A 1 104 ? -17.084 -26.045 6.169 1.00 47.78 104 GLN A C 1
ATOM 823 O O . GLN A 1 104 ? -17.653 -26.910 6.836 1.00 47.78 104 GLN A O 1
ATOM 828 N N . ALA A 1 105 ? -17.741 -24.974 5.709 1.00 45.94 105 ALA A N 1
ATOM 829 C CA . ALA A 1 105 ? -19.175 -24.761 5.918 1.00 45.94 105 ALA A CA 1
ATOM 830 C C . ALA A 1 105 ? -20.065 -25.647 5.022 1.00 45.94 105 ALA A C 1
ATOM 832 O O . ALA A 1 105 ? -21.229 -25.877 5.353 1.00 45.94 105 ALA A O 1
ATOM 833 N N . ARG A 1 106 ? -19.544 -26.180 3.903 1.00 49.62 106 ARG A N 1
ATOM 834 C CA . ARG A 1 106 ? -20.303 -27.116 3.050 1.00 49.62 106 ARG A CA 1
ATOM 835 C C . ARG A 1 106 ? -20.326 -28.534 3.618 1.00 49.62 106 ARG A C 1
ATOM 837 O O . ARG A 1 106 ? -21.304 -29.249 3.415 1.00 49.62 106 ARG A O 1
ATOM 844 N N . GLN A 1 107 ? -19.283 -28.937 4.344 1.00 50.62 107 GLN A N 1
ATOM 845 C CA . GLN A 1 107 ? -19.175 -30.287 4.916 1.00 50.62 107 GLN A CA 1
ATOM 846 C C . GLN A 1 107 ? -20.106 -30.509 6.123 1.00 50.62 107 GLN A C 1
ATOM 848 O O . GLN A 1 107 ? -20.561 -31.633 6.340 1.00 50.62 107 GLN A O 1
ATOM 853 N N . ASP A 1 108 ? -20.449 -29.465 6.886 1.00 50.16 108 ASP A N 1
ATOM 854 C CA . ASP A 1 108 ? -21.263 -29.633 8.102 1.00 50.16 108 ASP A CA 1
ATOM 855 C C . ASP A 1 108 ? -22.740 -29.961 7.799 1.00 50.16 108 ASP A C 1
ATOM 857 O O . ASP A 1 108 ? -23.404 -30.660 8.562 1.00 50.16 108 ASP A O 1
ATOM 861 N N . ALA A 1 109 ? -23.243 -29.576 6.621 1.00 45.06 109 ALA A N 1
ATOM 862 C CA . ALA A 1 109 ? -24.601 -29.916 6.189 1.00 45.06 109 ALA A CA 1
ATOM 863 C C . ALA A 1 109 ? -24.769 -31.396 5.789 1.00 45.06 109 ALA A C 1
ATOM 865 O O . ALA A 1 109 ? -25.882 -31.921 5.823 1.00 45.06 109 ALA A O 1
ATOM 866 N N . ILE A 1 110 ? -23.682 -32.090 5.431 1.00 54.75 110 ILE A N 1
ATOM 867 C CA . ILE A 1 110 ? -23.731 -33.503 5.017 1.00 54.75 110 ILE A CA 1
ATOM 868 C C . ILE A 1 110 ? -23.666 -34.442 6.233 1.00 54.75 110 ILE A C 1
ATOM 870 O O . ILE A 1 110 ? -24.154 -35.569 6.172 1.00 54.75 110 ILE A O 1
ATOM 874 N N . LYS A 1 111 ? -23.135 -33.983 7.374 1.00 50.56 111 LYS A N 1
ATOM 875 C CA . LYS A 1 111 ? -23.003 -34.809 8.586 1.00 50.56 111 LYS A CA 1
ATOM 876 C C . LYS A 1 111 ? -24.261 -34.901 9.454 1.00 50.56 111 LYS A C 1
ATOM 878 O O . LYS A 1 111 ? -24.286 -35.724 10.360 1.00 50.56 111 LYS A O 1
ATOM 883 N N . ILE A 1 112 ? -25.298 -34.104 9.186 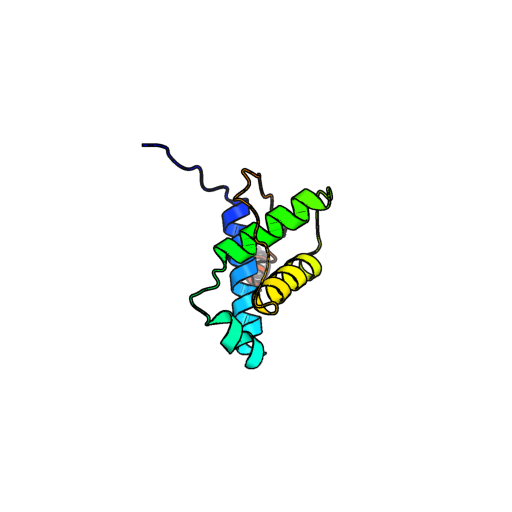1.00 52.59 112 ILE A N 1
ATOM 884 C CA . ILE A 1 112 ? -26.534 -34.076 9.993 1.00 52.59 112 ILE A CA 1
ATOM 885 C C . ILE A 1 112 ? -27.545 -35.181 9.592 1.00 52.59 112 ILE A C 1
ATOM 887 O O . ILE A 1 112 ? -28.524 -35.395 10.300 1.00 52.59 112 ILE A O 1
ATOM 891 N N . TRP A 1 113 ? -27.299 -35.949 8.520 1.00 50.34 113 TRP A N 1
ATOM 892 C CA . TRP A 1 113 ? -28.202 -37.029 8.069 1.00 50.34 113 TRP A CA 1
ATOM 893 C C . TRP A 1 113 ? -27.583 -38.437 7.970 1.00 50.34 113 TRP A C 1
ATOM 895 O O . TRP A 1 113 ? -28.164 -39.299 7.309 1.00 50.34 113 TRP A O 1
ATOM 905 N N . ALA A 1 114 ? -26.450 -38.697 8.633 1.00 46.78 114 ALA A N 1
ATOM 906 C CA . ALA A 1 114 ? -25.892 -40.051 8.769 1.00 46.78 114 ALA A CA 1
ATOM 907 C C . ALA A 1 114 ? -26.168 -40.646 10.156 1.00 46.78 114 ALA A C 1
ATOM 909 O O . ALA A 1 114 ? -25.918 -39.937 11.157 1.00 46.78 114 ALA A O 1
#

Sequence (114 aa):
MAT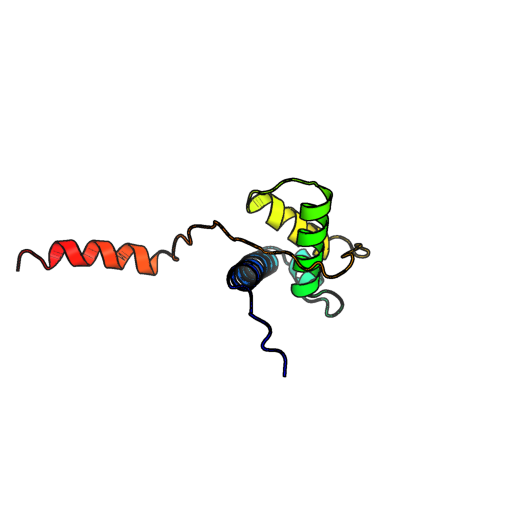TRENKGTRAFNKTIKAYLEERAENDALFAVKFANPSKSVEECVTYILNSVQKSGCNGFEDDEIFGMAVHYYDEEEIEVGKPINCQVVVNHTVELTEEEKEQARQDAIKIWA

Foldseek 3Di:
DDPPPPQPQLVVVLVLLVVLLVVCCVVDVVSVVLVPDPVDDSVLLSLQLVVVCVVVVDPDDDPVVSNVSSSVSSVDPDDPSDDRDPDRHDPPPPPPPDCVVVVVVVVVVVVVPD